Protein AF-G7JKX0-F1 (afdb_monomer_lite)

Foldseek 3Di:
DDPPPPPPPDDDDFDADPDPPPPWDWPDKDFDDADPQQKTWIWTQTPNDTWIWIARRVVNDIDTDDDDPPPPPPPPDD

Secondary structure (DSSP, 8-state):
--------------PPPP---TT--EEEEEEEEE-TTSEEEEEEEETTEEEEEEEETTTTEEEEE-------------

Structure (mmCIF, N/CA/C/O backbone):
data_AF-G7JKX0-F1
#
_entry.id   AF-G7JKX0-F1
#
loop_
_atom_site.group_PDB
_atom_site.id
_atom_site.type_symbol
_atom_site.label_atom_id
_atom_site.label_alt_id
_atom_site.label_comp_id
_atom_site.label_asym_id
_atom_site.label_entity_id
_atom_site.label_seq_id
_atom_site.pdbx_PDB_ins_code
_atom_site.Cartn_x
_atom_site.Cartn_y
_atom_site.Cartn_z
_atom_site.occupancy
_atom_site.B_iso_or_equiv
_atom_site.auth_seq_id
_atom_site.auth_comp_id
_atom_site.auth_asym_id
_atom_site.auth_atom_id
_atom_site.pdbx_PDB_model_num
ATOM 1 N N . MET A 1 1 ? -19.112 7.479 37.843 1.00 46.94 1 MET A N 1
ATOM 2 C CA . MET A 1 1 ? -17.680 7.559 37.481 1.00 46.94 1 MET A CA 1
ATOM 3 C C . MET A 1 1 ? -17.599 8.331 36.177 1.00 46.94 1 MET A C 1
ATOM 5 O O . MET A 1 1 ? -18.429 8.080 35.317 1.00 46.94 1 MET A O 1
ATOM 9 N N . LYS A 1 2 ? -16.720 9.332 36.064 1.00 49.69 2 LYS A N 1
ATOM 10 C CA . LYS A 1 2 ? -16.544 10.074 34.808 1.00 49.69 2 LYS A CA 1
ATOM 11 C C . LYS A 1 2 ? -15.576 9.276 33.943 1.00 49.69 2 LYS A C 1
ATOM 13 O O . LYS A 1 2 ? -14.406 9.171 34.296 1.00 49.69 2 LYS A O 1
ATOM 18 N N . GLU A 1 3 ? -16.077 8.680 32.871 1.00 56.78 3 GLU A N 1
ATOM 19 C CA . GLU A 1 3 ? -15.244 8.083 31.831 1.00 56.78 3 GLU A CA 1
ATOM 20 C C . GLU A 1 3 ? -14.513 9.224 31.123 1.00 56.78 3 GLU A C 1
ATOM 22 O O . GLU A 1 3 ? -15.069 9.941 30.293 1.00 56.78 3 GLU A O 1
ATOM 27 N N . TYR A 1 4 ? -13.268 9.461 31.529 1.00 59.81 4 TYR A N 1
ATOM 28 C CA . TYR A 1 4 ? -12.344 10.271 30.754 1.00 59.81 4 TYR A CA 1
ATOM 29 C C . TYR A 1 4 ? -12.027 9.456 29.508 1.00 59.81 4 TYR A C 1
ATOM 31 O O . TYR A 1 4 ? -11.255 8.502 29.577 1.00 59.81 4 TYR A O 1
ATOM 39 N N . GLY A 1 5 ? -12.713 9.784 28.411 1.00 61.38 5 GLY A N 1
ATOM 40 C CA . GLY A 1 5 ? -12.526 9.146 27.118 1.00 61.38 5 GLY A CA 1
ATOM 41 C C . GLY A 1 5 ? -11.042 9.091 26.801 1.00 61.38 5 GLY A C 1
ATOM 42 O O . GLY A 1 5 ? -10.396 10.127 26.637 1.00 61.38 5 GLY A O 1
ATOM 43 N N . ILE A 1 6 ? -10.499 7.876 26.775 1.00 59.22 6 ILE A N 1
ATOM 44 C CA . ILE A 1 6 ? -9.164 7.640 26.262 1.00 59.22 6 ILE A CA 1
ATOM 45 C C . ILE A 1 6 ? -9.248 8.087 24.807 1.00 59.22 6 ILE A C 1
ATOM 47 O O . ILE A 1 6 ? -9.912 7.456 23.986 1.00 59.22 6 ILE A O 1
ATOM 51 N N . GLN A 1 7 ? -8.644 9.233 24.502 1.00 64.44 7 GLN A N 1
ATOM 52 C CA . GLN A 1 7 ? -8.413 9.666 23.134 1.00 64.44 7 GLN A CA 1
ATOM 53 C C . GLN A 1 7 ? -7.324 8.746 22.586 1.00 64.44 7 GLN A C 1
ATOM 55 O O . GLN A 1 7 ? -6.159 9.126 22.491 1.00 64.44 7 GLN A O 1
ATOM 60 N N . GLU A 1 8 ? -7.673 7.486 22.344 1.00 60.78 8 GLU A N 1
ATOM 61 C CA . GLU A 1 8 ? -6.770 6.524 21.743 1.00 60.78 8 GLU A CA 1
ATOM 62 C C . GLU A 1 8 ? -6.401 7.075 20.366 1.00 60.78 8 GLU A C 1
ATOM 64 O O . GLU A 1 8 ? -7.185 7.066 19.417 1.00 60.78 8 GLU A O 1
ATOM 69 N N . SER A 1 9 ? -5.198 7.641 20.287 1.00 63.75 9 SER A N 1
ATOM 70 C CA . SER A 1 9 ? -4.554 8.014 19.038 1.00 63.75 9 SER A CA 1
ATOM 71 C C . SER A 1 9 ? -4.148 6.715 18.352 1.00 63.75 9 SER A C 1
ATOM 73 O O . SER A 1 9 ? -3.013 6.246 18.463 1.00 63.75 9 SER A O 1
ATOM 75 N N . TRP A 1 10 ? -5.122 6.057 17.727 1.00 70.06 10 TRP A N 1
ATOM 76 C CA . TRP A 1 10 ? -4.907 4.805 17.022 1.00 70.06 10 TRP A CA 1
ATOM 77 C C . TRP A 1 10 ? -4.011 5.068 15.813 1.00 70.06 10 TRP A C 1
ATOM 79 O O . TRP A 1 10 ? -4.449 5.554 14.769 1.00 70.06 10 TRP A O 1
ATOM 89 N N . THR A 1 11 ? -2.725 4.745 15.957 1.00 77.12 11 THR A N 1
ATOM 90 C CA . THR A 1 11 ? -1.803 4.727 14.822 1.00 77.12 11 THR A CA 1
ATOM 91 C C . THR A 1 11 ? -2.171 3.539 13.943 1.00 77.12 11 THR A C 1
ATOM 93 O O . THR A 1 11 ? -1.982 2.385 14.323 1.00 77.12 11 THR A O 1
ATOM 96 N N . LYS A 1 12 ? -2.725 3.820 12.764 1.00 79.62 12 LYS A N 1
ATOM 97 C CA . LYS A 1 12 ? -3.125 2.795 11.801 1.00 79.62 12 LYS A CA 1
ATOM 98 C C . LYS A 1 12 ? -1.912 2.327 11.001 1.00 79.62 12 LYS A C 1
ATOM 100 O O . LYS A 1 12 ? -1.272 3.119 10.312 1.00 79.62 12 LYS A O 1
ATOM 105 N N . LEU A 1 13 ? -1.595 1.039 11.103 1.00 83.19 13 LEU A N 1
ATOM 106 C CA . LEU A 1 13 ? -0.522 0.398 10.345 1.00 83.19 13 LEU A CA 1
ATOM 107 C C . LEU A 1 13 ? -1.083 -0.210 9.056 1.00 83.19 13 LEU A C 1
ATOM 109 O O . LEU A 1 13 ? -2.157 -0.806 9.062 1.00 83.19 13 LEU A O 1
ATOM 113 N N . PHE A 1 14 ? -0.333 -0.087 7.961 1.00 81.06 14 PHE A N 1
ATOM 114 C CA . PHE A 1 14 ? -0.671 -0.682 6.669 1.00 81.06 14 PHE A CA 1
ATOM 115 C C . PHE A 1 14 ? 0.513 -1.485 6.139 1.00 81.06 14 PHE A C 1
ATOM 117 O O . PHE A 1 14 ? 1.654 -1.023 6.182 1.00 81.06 14 PHE A O 1
ATOM 124 N N . THR A 1 15 ? 0.235 -2.662 5.586 1.00 84.56 15 THR A N 1
ATOM 125 C CA . THR A 1 15 ? 1.223 -3.445 4.840 1.00 84.56 15 THR A CA 1
ATOM 126 C C . THR A 1 15 ? 1.096 -3.109 3.362 1.00 84.56 15 THR A C 1
ATOM 128 O O . THR A 1 15 ? 0.012 -3.216 2.788 1.00 84.56 15 THR A O 1
ATOM 131 N N . LEU A 1 16 ? 2.199 -2.692 2.743 1.00 82.75 16 LEU A N 1
ATOM 132 C CA . LEU A 1 16 ? 2.276 -2.468 1.302 1.00 82.75 16 LEU A CA 1
ATOM 1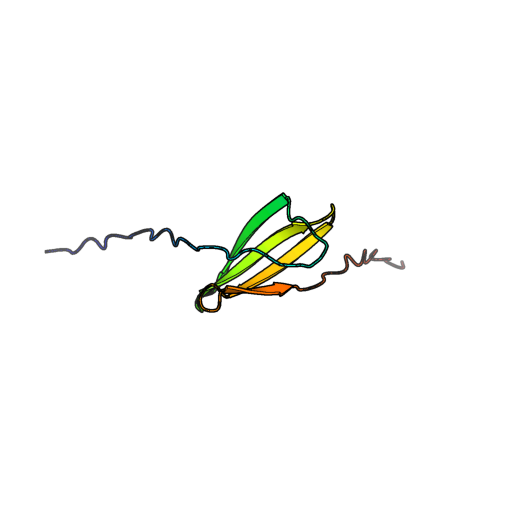33 C C . LEU A 1 16 ? 2.687 -3.775 0.620 1.00 82.75 16 LEU A C 1
ATOM 135 O O . LEU A 1 16 ? 3.733 -4.338 0.945 1.00 82.75 16 LEU A O 1
ATOM 139 N N . SER A 1 17 ? 1.875 -4.255 -0.321 1.00 82.00 17 SER A N 1
ATOM 140 C CA . SER A 1 17 ? 2.276 -5.336 -1.223 1.00 82.00 17 SER A CA 1
ATOM 141 C C . SER A 1 17 ? 3.393 -4.863 -2.165 1.00 82.00 17 SER A C 1
ATOM 143 O O . SER A 1 17 ? 3.606 -3.664 -2.356 1.00 82.00 17 SER A O 1
ATOM 145 N N . ASN A 1 18 ? 4.149 -5.799 -2.751 1.00 77.69 18 ASN A N 1
ATOM 146 C CA . ASN A 1 18 ? 5.215 -5.436 -3.685 1.00 77.69 18 ASN A CA 1
ATOM 147 C C . ASN A 1 18 ? 4.631 -4.683 -4.894 1.00 77.69 18 ASN A C 1
ATOM 149 O O . ASN A 1 18 ? 3.768 -5.201 -5.607 1.00 77.69 18 ASN A O 1
ATOM 153 N N . MET A 1 19 ? 5.114 -3.464 -5.126 1.00 74.31 19 MET A N 1
ATOM 154 C CA . MET A 1 19 ? 4.621 -2.578 -6.173 1.00 74.31 19 MET A CA 1
ATOM 155 C C . MET A 1 19 ? 5.210 -3.010 -7.5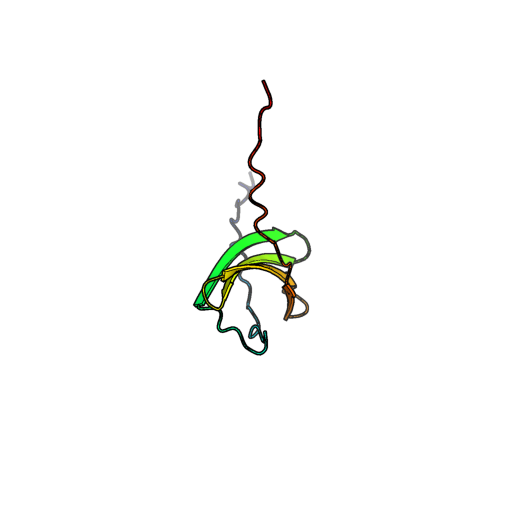25 1.00 74.31 19 MET A C 1
ATOM 157 O O . MET A 1 19 ? 6.277 -2.556 -7.932 1.00 74.31 19 MET A O 1
ATOM 161 N N . GLN A 1 20 ? 4.527 -3.925 -8.216 1.00 67.38 20 GLN A N 1
ATOM 162 C CA . GLN A 1 20 ? 4.936 -4.434 -9.530 1.00 67.38 20 GLN A CA 1
ATOM 163 C C . GLN A 1 20 ? 4.564 -3.442 -10.646 1.00 67.38 20 GLN A C 1
ATOM 165 O O . GLN A 1 20 ? 3.634 -3.673 -11.412 1.00 67.38 20 GLN A O 1
ATOM 170 N N . ASP A 1 21 ? 5.280 -2.319 -10.743 1.00 67.81 21 ASP A N 1
ATOM 171 C CA . ASP A 1 21 ? 5.323 -1.548 -11.994 1.00 67.81 21 ASP A CA 1
ATOM 172 C C . ASP A 1 21 ? 6.528 -2.049 -12.798 1.00 67.81 21 ASP A C 1
ATOM 174 O O . ASP A 1 21 ? 7.679 -1.748 -12.471 1.00 67.81 21 ASP A O 1
ATOM 178 N N . HIS A 1 22 ? 6.262 -2.899 -13.795 1.00 59.41 22 HIS A N 1
ATOM 179 C CA . HIS A 1 22 ? 7.268 -3.589 -14.604 1.00 59.41 22 HIS A CA 1
ATOM 180 C C . HIS A 1 22 ? 8.198 -2.576 -15.301 1.00 59.41 22 HIS A C 1
ATOM 182 O O . HIS A 1 22 ? 7.915 -2.089 -16.392 1.00 59.41 22 HIS A O 1
ATOM 188 N N . GLY A 1 23 ? 9.315 -2.243 -14.647 1.00 60.72 23 GLY A N 1
ATOM 189 C CA . GLY A 1 23 ? 10.334 -1.311 -15.141 1.00 60.72 23 GLY A CA 1
ATOM 190 C C . GLY A 1 23 ? 10.625 -0.105 -14.242 1.00 60.72 23 GLY A C 1
ATOM 191 O O . GLY A 1 23 ? 11.496 0.696 -14.592 1.00 60.72 23 GLY A O 1
ATOM 192 N N . LYS A 1 24 ? 9.946 0.056 -13.096 1.00 65.38 24 LYS A N 1
ATOM 193 C CA 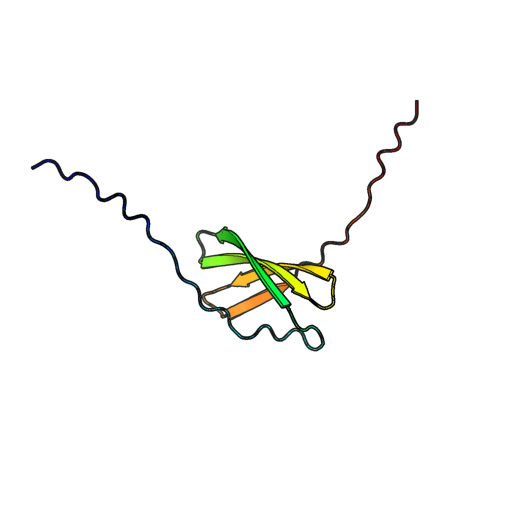. LYS A 1 24 ? 10.256 1.122 -12.129 1.00 65.38 24 LYS A CA 1
ATOM 194 C C . LYS A 1 24 ? 10.630 0.545 -10.772 1.00 65.38 24 LYS A C 1
ATOM 196 O O . LYS A 1 24 ? 9.816 -0.100 -10.122 1.00 65.38 24 LYS A O 1
ATOM 201 N N . SER A 1 25 ? 11.846 0.834 -10.315 1.00 68.25 25 SER 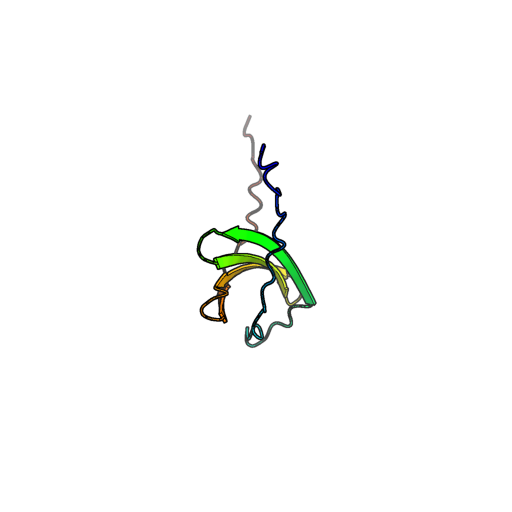A N 1
ATOM 202 C CA . SER A 1 25 ? 12.176 0.690 -8.900 1.00 68.25 25 SER A CA 1
ATOM 203 C C . SER A 1 25 ? 11.715 1.952 -8.175 1.00 68.25 25 SER A C 1
ATOM 205 O O . SER A 1 25 ? 12.105 3.072 -8.520 1.00 68.25 25 SER A O 1
ATOM 207 N N . TYR A 1 26 ? 10.837 1.785 -7.189 1.00 68.75 26 TYR A N 1
ATOM 208 C CA . TYR A 1 26 ? 10.418 2.889 -6.334 1.00 68.75 26 TYR A CA 1
ATOM 209 C C . TYR A 1 26 ? 11.376 2.991 -5.152 1.00 68.75 26 TYR A C 1
ATOM 211 O O . TYR A 1 26 ? 11.431 2.095 -4.317 1.00 68.75 26 TYR A O 1
ATOM 219 N N . MET A 1 27 ? 12.156 4.071 -5.104 1.00 69.00 27 MET A N 1
ATOM 220 C CA . MET A 1 27 ? 13.175 4.277 -4.067 1.00 69.00 27 MET A CA 1
ATOM 221 C C . MET A 1 27 ? 12.601 4.882 -2.786 1.00 69.00 27 MET A C 1
ATOM 223 O O . MET A 1 27 ? 13.133 4.645 -1.708 1.00 69.00 27 MET A O 1
ATOM 227 N N . LEU A 1 28 ? 11.531 5.676 -2.894 1.00 81.12 28 LEU A N 1
ATOM 228 C CA . LEU A 1 28 ? 10.921 6.368 -1.760 1.00 81.12 28 LEU A CA 1
ATOM 229 C C . LEU A 1 28 ? 9.400 6.313 -1.861 1.00 81.12 28 LEU A C 1
ATOM 231 O O . LEU A 1 28 ? 8.847 6.577 -2.930 1.00 81.12 28 LEU A O 1
ATOM 235 N N . ILE A 1 29 ? 8.749 6.000 -0.738 1.00 86.00 29 ILE A N 1
ATOM 236 C CA . ILE A 1 29 ? 7.294 5.995 -0.569 1.00 86.00 29 ILE A CA 1
ATOM 237 C C . ILE A 1 29 ? 6.962 6.838 0.662 1.00 86.00 29 ILE A C 1
ATOM 239 O O . ILE A 1 29 ? 7.515 6.622 1.739 1.00 86.00 29 ILE A O 1
ATOM 243 N N . LYS A 1 30 ? 6.046 7.791 0.506 1.00 88.94 30 LYS A N 1
ATOM 244 C CA . LYS A 1 30 ? 5.524 8.627 1.586 1.00 88.94 30 LYS A CA 1
ATOM 245 C C . LYS A 1 30 ? 4.002 8.569 1.585 1.00 88.94 30 LYS A C 1
ATOM 247 O O . LYS A 1 30 ? 3.380 8.786 0.548 1.00 88.94 30 LYS A O 1
ATOM 252 N N . VAL A 1 31 ? 3.404 8.317 2.745 1.00 89.88 31 VAL A N 1
ATOM 253 C CA . VAL A 1 31 ? 1.953 8.441 2.928 1.00 89.88 31 VAL A CA 1
ATOM 254 C C . VAL A 1 31 ? 1.593 9.923 2.964 1.00 89.88 31 VAL A C 1
ATOM 256 O O . VAL A 1 31 ? 2.175 10.685 3.736 1.00 89.88 31 VAL A O 1
ATOM 259 N N . LEU A 1 32 ? 0.660 10.337 2.108 1.00 91.44 32 LEU A N 1
ATOM 260 C CA . LEU A 1 32 ? 0.127 11.700 2.101 1.00 91.44 32 LEU A CA 1
ATOM 261 C C . LEU A 1 32 ? -1.231 11.787 2.790 1.00 91.44 32 LEU A C 1
ATOM 263 O O . LEU A 1 32 ? -1.508 12.775 3.462 1.00 91.44 32 LEU A O 1
ATOM 267 N N . TYR A 1 33 ? -2.080 10.777 2.593 1.00 89.81 33 TYR A N 1
ATOM 268 C CA . TYR A 1 33 ? -3.444 10.776 3.108 1.00 89.81 33 TYR A CA 1
ATOM 269 C C . TYR A 1 33 ? -3.986 9.353 3.261 1.00 89.81 33 TYR A C 1
ATOM 271 O O . TYR A 1 33 ? -3.672 8.480 2.452 1.00 89.81 33 TYR A O 1
ATOM 279 N N . THR A 1 34 ? -4.822 9.128 4.271 1.00 90.19 34 THR A N 1
ATOM 280 C CA . THR A 1 34 ? -5.538 7.868 4.510 1.00 90.19 34 THR A CA 1
ATOM 281 C C . THR A 1 34 ? -7.033 8.121 4.400 1.00 90.1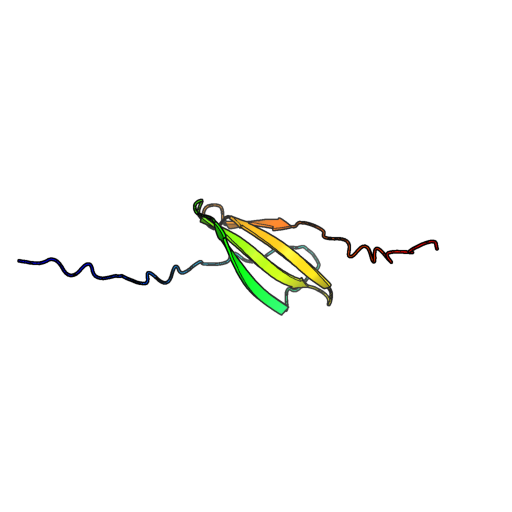9 34 THR A C 1
ATOM 283 O O . THR A 1 34 ? -7.574 8.932 5.148 1.00 90.19 34 THR A O 1
ATOM 286 N N . PHE A 1 35 ? -7.691 7.430 3.478 1.00 88.81 35 PHE A N 1
ATOM 287 C CA . PHE A 1 35 ? -9.135 7.488 3.299 1.00 88.81 35 PHE A CA 1
ATOM 288 C C . PHE A 1 35 ? -9.846 6.588 4.321 1.00 88.81 35 PHE A C 1
ATOM 290 O O . PHE A 1 35 ? -9.271 5.625 4.837 1.00 88.81 35 PHE A O 1
ATOM 297 N N . GLU A 1 36 ? -11.116 6.888 4.596 1.00 87.31 36 GLU A N 1
ATOM 298 C CA . GLU A 1 36 ? -11.956 6.102 5.512 1.00 87.31 36 GLU A CA 1
ATOM 299 C C . GLU A 1 36 ? -12.197 4.668 5.013 1.00 87.31 36 GLU A C 1
ATOM 301 O O . GLU A 1 36 ? -12.366 3.754 5.813 1.00 87.31 36 GLU A O 1
ATOM 306 N N . ASP A 1 37 ? -12.148 4.442 3.698 1.00 88.75 37 ASP A N 1
ATOM 307 C CA . ASP A 1 37 ? -12.416 3.149 3.059 1.00 88.75 37 ASP A CA 1
ATOM 308 C C . ASP A 1 37 ? -11.207 2.193 3.020 1.00 88.75 37 ASP A C 1
ATOM 310 O O . ASP A 1 37 ? -11.247 1.181 2.315 1.00 88.75 37 ASP A O 1
ATOM 314 N N . ASP A 1 38 ? -10.168 2.471 3.815 1.00 86.94 38 ASP A N 1
ATOM 315 C CA . ASP A 1 38 ? -8.878 1.761 3.849 1.00 86.94 38 ASP A CA 1
ATOM 316 C C . ASP A 1 38 ? -8.031 1.937 2.579 1.00 86.94 38 ASP A C 1
ATOM 318 O O . ASP A 1 38 ? -7.118 1.160 2.295 1.00 86.94 38 ASP A O 1
ATOM 322 N N . LYS A 1 39 ? -8.292 2.995 1.808 1.00 91.69 39 LYS A N 1
ATOM 323 C CA . LYS A 1 39 ? -7.370 3.430 0.757 1.00 91.69 39 LYS A CA 1
ATOM 324 C C . LYS A 1 39 ? -6.339 4.399 1.313 1.00 91.69 39 LYS A C 1
ATOM 326 O O . LYS A 1 39 ? -6.588 5.149 2.255 1.00 91.69 39 LYS A O 1
ATOM 331 N N . VAL A 1 40 ? -5.170 4.428 0.690 1.00 91.62 40 VAL A N 1
ATOM 332 C CA . VAL A 1 40 ? -4.053 5.285 1.089 1.00 91.62 40 VAL A CA 1
ATOM 333 C C . VAL A 1 40 ? -3.499 5.994 -0.138 1.00 91.62 40 VAL A C 1
ATOM 335 O O . VAL A 1 40 ? -3.176 5.362 -1.142 1.00 91.62 40 VAL A O 1
ATOM 338 N N . LEU A 1 41 ? -3.376 7.316 -0.067 1.00 91.75 41 LEU A N 1
ATOM 339 C CA . LEU A 1 41 ? -2.664 8.102 -1.063 1.00 91.75 41 LEU A CA 1
ATOM 340 C C . LEU A 1 41 ? -1.172 8.098 -0.736 1.00 91.75 41 LEU A C 1
ATOM 342 O O . LEU A 1 41 ? -0.743 8.581 0.316 1.00 91.75 41 LEU A O 1
ATOM 346 N N . LEU A 1 42 ? -0.386 7.588 -1.673 1.00 90.19 42 LEU A N 1
ATOM 347 C CA . LEU A 1 42 ? 1.058 7.480 -1.589 1.00 90.19 42 LEU A CA 1
ATOM 348 C C . LEU A 1 42 ? 1.709 8.409 -2.610 1.00 90.19 42 LEU A C 1
ATOM 350 O O . LEU A 1 42 ? 1.302 8.480 -3.770 1.00 90.19 42 LEU A O 1
ATOM 354 N N . GLN A 1 43 ? 2.760 9.090 -2.178 1.00 89.06 43 GLN A N 1
ATOM 355 C CA . GLN A 1 43 ? 3.726 9.730 -3.052 1.00 89.06 43 GLN A CA 1
ATOM 356 C C . GLN A 1 43 ? 4.925 8.800 -3.207 1.00 89.06 43 GLN A C 1
ATOM 358 O O . GLN A 1 43 ? 5.546 8.416 -2.216 1.00 89.06 43 GLN A O 1
ATOM 363 N N . CYS A 1 44 ? 5.258 8.456 -4.447 1.00 85.88 44 CYS A N 1
ATOM 364 C CA . CYS A 1 44 ? 6.336 7.529 -4.765 1.00 85.88 44 CYS A CA 1
ATOM 365 C C . CYS A 1 44 ? 7.340 8.175 -5.728 1.00 85.88 44 CYS A C 1
ATOM 367 O O . CYS A 1 44 ? 6.940 8.844 -6.682 1.00 85.88 44 CYS A O 1
ATOM 369 N N . ILE A 1 45 ? 8.638 7.934 -5.532 1.00 82.88 45 ILE A N 1
ATOM 370 C CA . ILE A 1 45 ? 9.675 8.277 -6.518 1.00 82.88 45 ILE A CA 1
ATOM 371 C C . ILE A 1 45 ? 10.110 7.004 -7.227 1.00 82.88 45 ILE A C 1
ATOM 373 O O . ILE A 1 45 ? 10.731 6.142 -6.609 1.00 82.88 45 ILE A O 1
ATOM 377 N N . GLY A 1 46 ? 9.803 6.907 -8.518 1.00 79.00 46 GLY A N 1
ATOM 378 C CA . GLY A 1 46 ? 10.238 5.809 -9.380 1.00 79.00 46 GLY A CA 1
ATOM 379 C C . GLY A 1 46 ? 11.023 6.355 -10.564 1.00 79.00 46 GLY A C 1
ATOM 380 O O . GLY A 1 46 ? 10.549 7.274 -11.236 1.00 79.00 46 GLY A O 1
ATOM 381 N N . ASN A 1 47 ? 12.221 5.822 -10.811 1.00 77.56 47 ASN A N 1
ATOM 382 C CA . ASN A 1 47 ? 13.109 6.242 -11.908 1.00 77.56 47 ASN A CA 1
ATOM 383 C C . ASN A 1 47 ? 13.298 7.778 -11.989 1.00 77.56 47 ASN A C 1
ATOM 385 O O . ASN A 1 47 ? 13.210 8.373 -13.063 1.00 77.56 47 ASN A O 1
ATOM 389 N N . GLY A 1 48 ? 13.477 8.436 -10.837 1.00 76.81 48 GLY A N 1
ATOM 390 C CA . GLY A 1 48 ? 13.678 9.890 -10.739 1.00 76.81 48 GLY A CA 1
ATOM 391 C C . GLY A 1 48 ? 12.428 10.752 -10.963 1.00 76.81 48 GLY A C 1
ATOM 392 O O . GLY A 1 48 ? 12.532 11.976 -10.968 1.00 76.81 48 GLY A O 1
ATOM 393 N N . LYS A 1 49 ? 11.243 10.150 -11.136 1.00 79.75 49 LYS A N 1
ATOM 394 C CA . LYS A 1 49 ? 9.974 10.869 -11.317 1.00 79.75 49 LYS A CA 1
ATOM 395 C C . LYS A 1 49 ? 9.049 10.667 -10.125 1.00 79.75 49 LYS A C 1
ATOM 397 O O . LYS A 1 49 ? 8.878 9.550 -9.633 1.00 79.75 49 LYS A O 1
ATOM 402 N N . TRP A 1 50 ? 8.414 11.756 -9.708 1.00 80.62 50 TRP A N 1
ATOM 403 C CA . TRP A 1 50 ? 7.347 11.730 -8.717 1.00 80.62 50 TRP A CA 1
ATOM 404 C C . TRP A 1 50 ? 6.073 11.151 -9.328 1.00 80.62 50 TRP A C 1
ATOM 406 O O . TRP A 1 50 ? 5.660 11.544 -10.417 1.00 80.62 50 TRP A O 1
ATOM 416 N N . ASN A 1 51 ? 5.452 10.223 -8.612 1.00 82.44 51 ASN A N 1
ATOM 417 C CA . ASN A 1 51 ? 4.164 9.638 -8.946 1.00 82.44 51 ASN A CA 1
ATOM 418 C C . ASN A 1 51 ? 3.263 9.719 -7.716 1.00 82.44 51 ASN A C 1
ATOM 420 O O . ASN A 1 51 ? 3.730 9.601 -6.581 1.00 82.44 51 ASN A O 1
ATOM 424 N N . LEU A 1 52 ? 1.971 9.892 -7.955 1.00 87.38 52 LEU A N 1
ATOM 425 C CA . LEU A 1 52 ? 0.947 9.711 -6.939 1.00 87.38 52 LEU A CA 1
ATOM 426 C C . LEU A 1 52 ? 0.223 8.405 -7.232 1.00 87.38 52 LEU A C 1
ATOM 428 O O . LEU A 1 52 ? -0.070 8.075 -8.385 1.00 87.38 52 LEU A O 1
ATOM 432 N N . VAL A 1 53 ? -0.016 7.640 -6.179 1.00 88.12 53 VAL A N 1
ATOM 433 C CA . VAL A 1 53 ? -0.607 6.313 -6.277 1.00 88.12 53 VAL A CA 1
ATOM 434 C C . VAL A 1 53 ? -1.653 6.172 -5.195 1.00 88.12 53 VAL A C 1
ATOM 436 O O . VAL A 1 53 ? -1.402 6.496 -4.038 1.00 88.12 53 VAL A O 1
ATOM 439 N N . VAL A 1 54 ? -2.823 5.672 -5.566 1.00 90.75 54 VAL A N 1
ATOM 440 C CA . VAL A 1 54 ? -3.814 5.226 -4.590 1.00 90.75 54 VAL A CA 1
ATOM 441 C C . VAL A 1 54 ? -3.586 3.741 -4.355 1.00 90.75 54 VAL A C 1
ATOM 443 O O . VAL A 1 54 ? -3.664 2.949 -5.293 1.00 90.75 54 VAL A O 1
ATOM 446 N N . TYR A 1 55 ? -3.275 3.377 -3.119 1.00 91.06 55 TYR A N 1
ATOM 447 C CA . TYR A 1 55 ? -3.162 1.998 -2.671 1.00 91.06 55 TYR A CA 1
ATOM 448 C C . TYR A 1 55 ? -4.451 1.579 -1.975 1.00 91.06 55 TYR A C 1
ATOM 450 O O . TYR A 1 55 ? -4.908 2.257 -1.059 1.00 91.06 55 TYR A O 1
ATOM 458 N N . ASP A 1 56 ? -5.037 0.473 -2.411 1.00 90.75 56 ASP A N 1
ATOM 459 C CA . ASP A 1 56 ? -6.138 -0.182 -1.715 1.00 90.75 56 ASP A CA 1
ATOM 460 C C . ASP A 1 56 ? -5.546 -1.240 -0.781 1.00 90.75 56 ASP A C 1
ATOM 462 O O . ASP A 1 56 ? -5.064 -2.274 -1.252 1.00 90.75 56 ASP A O 1
ATOM 466 N N . SER A 1 57 ? -5.553 -0.983 0.532 1.00 87.25 57 SER A N 1
ATOM 467 C CA . SER A 1 57 ? -4.916 -1.894 1.485 1.00 87.25 57 SER A CA 1
ATOM 468 C C . SER A 1 57 ? -5.709 -3.172 1.735 1.00 87.25 57 SER A C 1
ATOM 470 O O . SER A 1 57 ? -5.142 -4.122 2.268 1.00 87.25 57 SER A O 1
ATOM 472 N N . LYS A 1 58 ? -6.996 -3.218 1.368 1.00 87.19 58 LYS A N 1
ATOM 473 C CA . LYS A 1 58 ? -7.818 -4.434 1.468 1.00 87.19 58 LYS A CA 1
ATOM 474 C C . LYS A 1 58 ? -7.469 -5.407 0.354 1.00 87.19 58 LYS A C 1
ATOM 476 O O . LYS A 1 58 ? -7.289 -6.594 0.600 1.00 87.19 58 LYS A O 1
ATOM 481 N N . ASN A 1 59 ? -7.369 -4.887 -0.867 1.00 88.12 59 ASN A N 1
ATOM 482 C CA . ASN A 1 59 ? -7.124 -5.693 -2.061 1.00 88.12 59 ASN A CA 1
ATOM 483 C C . ASN A 1 59 ? -5.631 -5.819 -2.404 1.00 88.12 59 ASN A C 1
ATOM 485 O O . ASN A 1 59 ? -5.262 -6.621 -3.258 1.00 88.12 59 ASN A O 1
ATOM 489 N N . GLY A 1 60 ? -4.768 -5.012 -1.780 1.00 87.19 60 GLY A N 1
ATOM 490 C CA . GLY A 1 60 ? -3.336 -4.972 -2.069 1.00 87.19 60 GLY A CA 1
ATOM 491 C C . GLY A 1 60 ? -3.023 -4.444 -3.471 1.00 87.19 60 GLY A C 1
ATOM 492 O O . GLY A 1 60 ? -2.022 -4.850 -4.064 1.00 87.19 60 GLY A O 1
ATOM 493 N N . THR A 1 61 ? -3.883 -3.579 -4.021 1.00 89.44 61 THR A N 1
ATOM 494 C CA . THR A 1 61 ? -3.779 -3.093 -5.407 1.00 89.44 61 THR A CA 1
ATOM 495 C C . THR A 1 61 ? -3.324 -1.641 -5.476 1.00 89.44 61 THR A C 1
ATOM 497 O O . THR A 1 61 ? -3.648 -0.819 -4.618 1.00 89.44 61 THR A O 1
ATOM 500 N N . PHE A 1 62 ? -2.581 -1.315 -6.534 1.00 87.81 62 PHE A N 1
ATOM 501 C CA . PHE A 1 62 ? -2.065 0.026 -6.788 1.00 87.81 62 PHE A CA 1
ATOM 502 C C . PHE A 1 62 ? -2.743 0.635 -8.011 1.00 87.81 62 PHE A C 1
ATOM 504 O O . PHE A 1 62 ? -2.705 0.073 -9.106 1.00 87.81 62 PHE A O 1
ATOM 511 N N . LYS A 1 63 ? -3.319 1.826 -7.843 1.00 88.50 63 LYS A N 1
ATOM 512 C CA . LYS A 1 63 ? -3.858 2.636 -8.934 1.00 88.50 63 LYS A CA 1
ATOM 513 C C . LYS A 1 63 ? -2.969 3.852 -9.149 1.00 88.50 63 LYS A C 1
ATOM 515 O O . LYS A 1 63 ? -3.028 4.830 -8.404 1.00 88.50 63 LYS A O 1
ATOM 520 N N . PHE A 1 64 ? -2.143 3.779 -10.185 1.00 80.38 64 PHE A N 1
ATOM 521 C CA . PHE A 1 64 ? -1.244 4.861 -10.572 1.00 80.38 64 PHE A CA 1
ATOM 522 C C . PHE A 1 64 ? -2.014 5.963 -11.289 1.00 80.38 64 PHE A C 1
ATOM 524 O O . PHE A 1 64 ? -2.675 5.718 -12.301 1.00 80.38 64 PHE A O 1
ATOM 531 N N . THR A 1 65 ? -1.894 7.190 -10.799 1.00 74.69 65 THR A N 1
ATOM 532 C CA . THR A 1 65 ? -2.381 8.375 -11.499 1.00 74.69 65 THR A CA 1
ATOM 533 C C . THR A 1 65 ? -1.181 9.116 -12.076 1.00 74.69 65 THR A C 1
ATOM 535 O O . THR A 1 65 ? -0.286 9.577 -11.368 1.00 74.69 65 THR A O 1
ATOM 538 N N . LYS A 1 66 ? -1.123 9.196 -13.410 1.00 65.62 66 LYS A N 1
ATOM 539 C CA . LYS A 1 66 ? -0.117 10.012 -14.092 1.00 65.62 66 LYS A CA 1
ATOM 540 C C . LYS A 1 66 ? -0.507 11.474 -13.918 1.00 65.62 66 LYS A C 1
ATOM 542 O O . LYS A 1 66 ? -1.436 11.944 -14.566 1.00 65.62 66 LYS A O 1
ATOM 547 N N . PHE A 1 67 ? 0.204 12.186 -13.055 1.00 63.06 67 PHE A N 1
ATOM 548 C CA . PHE A 1 67 ? 0.151 13.640 -13.040 1.00 63.06 67 PHE A CA 1
ATOM 549 C C . PHE A 1 67 ? 1.239 14.162 -13.971 1.00 63.06 67 PHE A C 1
ATOM 551 O O . PHE A 1 67 ? 2.430 14.033 -13.694 1.00 63.06 67 PHE A O 1
ATOM 558 N N . GLU A 1 68 ? 0.833 14.726 -15.104 1.00 55.62 68 GLU A N 1
ATOM 559 C CA . GLU A 1 68 ? 1.732 15.538 -15.914 1.00 55.62 68 GLU A CA 1
ATOM 560 C C . GLU A 1 68 ? 1.859 16.908 -15.256 1.00 55.62 68 GLU A C 1
ATOM 562 O O . GLU A 1 68 ? 0.869 17.618 -15.069 1.00 55.62 68 GLU A O 1
ATOM 567 N N . TYR A 1 69 ? 3.083 17.292 -14.901 1.00 50.12 69 TYR A N 1
ATOM 568 C CA . TYR A 1 69 ? 3.370 18.643 -14.441 1.00 50.12 69 TYR A CA 1
ATOM 569 C C . TYR A 1 69 ? 3.210 19.608 -15.625 1.00 50.12 69 TYR A C 1
ATOM 571 O O . TYR A 1 69 ? 4.152 19.864 -16.374 1.00 50.12 69 TYR A O 1
ATOM 579 N N . ARG A 1 70 ? 1.998 20.128 -15.842 1.00 48.38 70 ARG A N 1
ATOM 580 C CA . ARG A 1 70 ? 1.789 21.250 -16.760 1.00 48.38 70 ARG A CA 1
ATOM 581 C C . ARG A 1 70 ? 2.243 22.516 -16.047 1.00 48.38 70 ARG A C 1
ATOM 583 O O . ARG A 1 70 ? 1.533 23.032 -15.191 1.00 48.38 70 ARG A O 1
ATOM 590 N N . ASN A 1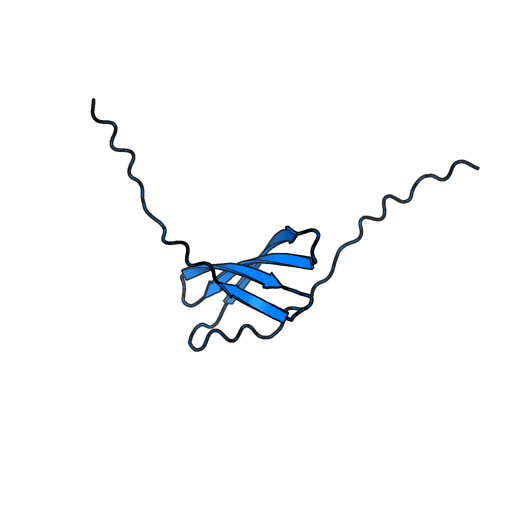 71 ? 3.410 23.033 -16.425 1.00 47.62 71 ASN A N 1
ATOM 591 C CA . ASN A 1 71 ? 3.782 24.419 -16.144 1.00 47.62 71 ASN A CA 1
ATOM 592 C C . ASN A 1 71 ? 2.764 25.341 -16.835 1.00 47.62 71 ASN A C 1
ATOM 594 O O . ASN A 1 71 ? 2.980 25.775 -17.966 1.00 47.62 71 ASN A O 1
ATOM 598 N N . GLN A 1 72 ? 1.638 25.639 -16.185 1.00 50.31 72 GLN A N 1
ATOM 599 C CA . GLN A 1 72 ? 0.815 26.770 -16.587 1.00 50.31 72 GLN A CA 1
ATOM 600 C C . GLN A 1 72 ? 1.569 28.032 -16.166 1.00 50.31 72 GLN A C 1
ATOM 602 O O . GLN A 1 72 ? 1.421 28.533 -15.055 1.00 50.31 72 GLN A O 1
ATOM 607 N N . LYS A 1 73 ? 2.431 28.534 -17.060 1.00 42.97 73 LYS A N 1
ATOM 608 C CA . LYS A 1 73 ? 2.819 29.945 -17.031 1.00 42.97 73 LYS A CA 1
ATOM 609 C C . LYS A 1 73 ? 1.520 30.732 -17.165 1.00 42.97 73 LYS A C 1
ATOM 611 O O . LYS A 1 73 ? 0.948 30.782 -18.251 1.00 42.97 73 LYS A O 1
ATOM 616 N N . TYR A 1 74 ? 1.053 31.325 -16.072 1.00 48.66 74 TYR A N 1
ATOM 617 C CA . TYR A 1 74 ? 0.088 32.411 -16.139 1.00 48.66 74 TYR A CA 1
ATOM 618 C C . TYR A 1 74 ? 0.748 33.541 -16.937 1.00 48.66 74 TYR A C 1
ATOM 620 O O . TYR A 1 74 ? 1.557 34.301 -16.411 1.00 48.66 74 TYR A O 1
ATOM 628 N N . VAL A 1 75 ? 0.474 33.604 -18.239 1.00 44.31 75 VAL A N 1
ATOM 629 C CA . VAL A 1 75 ? 0.782 34.784 -19.043 1.00 44.31 75 VAL A CA 1
ATOM 630 C C . VAL A 1 75 ? -0.340 35.771 -18.759 1.00 44.31 75 VAL A C 1
ATOM 632 O O . VAL A 1 75 ? -1.413 35.688 -19.351 1.00 44.31 75 VAL A O 1
ATOM 635 N N . LEU A 1 76 ? -0.105 36.681 -17.815 1.00 46.09 76 LEU A N 1
ATOM 636 C CA . LEU A 1 76 ? -0.883 37.910 -17.733 1.00 46.09 76 LEU A CA 1
ATOM 637 C C . LEU A 1 76 ? -0.551 38.719 -18.992 1.00 46.09 76 LEU A C 1
ATOM 639 O O . LEU A 1 76 ? 0.542 39.271 -19.110 1.00 46.09 76 LEU A O 1
ATOM 643 N N . ARG A 1 77 ? -1.466 38.727 -19.964 1.00 41.78 77 ARG A N 1
ATOM 644 C CA . ARG A 1 77 ? -1.485 39.763 -21.000 1.00 41.78 77 ARG A CA 1
ATOM 645 C C . ARG A 1 77 ? -2.030 41.024 -20.340 1.00 41.78 77 ARG A C 1
ATOM 647 O O . ARG A 1 77 ? -3.200 41.044 -19.964 1.00 41.78 77 ARG A O 1
ATOM 654 N N . VAL A 1 78 ? -1.150 42.003 -20.159 1.00 60.56 78 VAL A N 1
ATOM 655 C CA . VAL A 1 78 ? -1.513 43.409 -19.945 1.00 60.56 78 VAL A CA 1
ATOM 656 C C . VAL A 1 78 ? -1.768 44.034 -21.309 1.00 60.56 78 VAL A C 1
ATOM 658 O O . VAL A 1 78 ? -1.015 43.675 -22.246 1.00 60.56 78 VAL A O 1
#

Radius of gyration: 18.53 Å; chains: 1; bounding box: 31×49×58 Å

pLDDT: mean 74.28, std 15.14, range [41.78, 91.75]

Sequence (78 aa):
MKEYGIQESWTKLFTLSNMQDHGKSYMLIKVLYTFEDDKVLLQCIGNGKWNLVVYDSKNGTFKFTKFEYRNQKYVLRV

Organism: Medicago truncatula (NCBI:txid3880)